Protein AF-A0A8J1LNT5-F1 (afdb_monomer)

Foldseek 3Di:
DDPVVVVVVVVVVVVVVVVVVVVVVVVVVVVVVVVVVVLVVVCVVVVHDCVVADPCRVVVVVVVVVVVVVVVVVVVVVVVVVVVVVVVVVVVVVVVVVVVVVVVVVVVVLCVVVPDPDPPCNVVVVVCCVVVVVVPVPVPPPDPPPPDDDDDDDDDDDDDDDDDDDDD

InterPro domains:
  IPR010465 DRF autoregulatory [PF06345] (121-135)
  IPR014767 Diaphanous autoregulatory domain [PS51231] (118-148)
  IPR015425 Formin, FH2 domain [PS51444] (1-95)
  IPR042201 Formin, FH2 domain superfamily [G3DSA:1.20.58.2220] (4-150)
  IPR051412 Formin Homology Diaphanous subfamily [PTHR45691] (12-162)

Organism: Xenopus laevis (NCBI:txid8355)

Radius of gyration: 45.19 Å; Cα contacts (8 Å, |Δi|>4): 16; chains: 1; bounding box: 91×78×112 Å

Solvent-accessible surface area (backbone atoms only — not comparable to full-atom values): 10249 Å² total; per-residue (Å²): 134,54,75,72,57,55,65,56,46,50,63,52,52,50,48,54,48,50,53,53,50,48,58,52,46,54,54,51,50,52,52,51,56,50,52,52,52,54,47,45,54,46,17,67,73,72,70,50,62,58,88,81,44,52,75,67,54,52,53,48,53,51,51,51,48,53,52,52,50,55,50,50,52,54,49,52,52,53,50,52,54,50,52,51,53,51,52,52,52,50,54,51,51,54,51,53,52,51,55,50,51,54,52,50,52,55,52,48,64,64,54,58,66,77,72,61,96,63,82,83,52,59,63,58,55,51,50,49,29,54,73,73,40,63,73,59,55,78,79,68,72,67,74,86,77,79,88,68,95,74,91,71,89,77,88,84,85,81,91,79,86,88,78,90,85,86,88,134

pLDDT: mean 79.39, std 21.38, range [36.25, 98.75]

Secondary structure (DSSP, 8-state):
--HHHHHHHHHHHHHHHHHHHHHHHHHHHHHHHHHHHHHHHHHHHHT--TTTS-HHHHHHHHHHHHHHHHHHHHHHHHHHHHHHHHHHHHHHHHHHHHHHHHHHHHHHHHHGGGTS---TTHHHHHHHHHHTTGGGSGGG----------------------------

Sequence (168 aa):
MNVFDLEAAFPMATYIFAKGAREQYEKLSNMYNHTNKLYDHLGDYLTFDTKAVSVEEFFGDLSSFLTLFLEAVKENNKRREMEEKMKRAKIAKEKAEREKLERQHKKKKLIDINKEGDETGVMDSLLEALQSGAALRDHRKRSPKTNDNRQVALEKSRSRHHGRMVPV

Mean predicted aligned error: 17.29 Å

Structure (mmCIF, N/CA/C/O backbone):
data_AF-A0A8J1LNT5-F1
#
_entry.id   AF-A0A8J1LNT5-F1
#
loop_
_atom_site.group_PDB
_atom_site.id
_atom_site.type_symbol
_atom_site.label_atom_id
_atom_site.label_alt_id
_atom_site.label_comp_id
_atom_site.label_asym_id
_atom_site.label_entity_id
_atom_site.label_seq_id
_atom_site.pdbx_PDB_ins_code
_atom_site.Cartn_x
_atom_site.Cartn_y
_atom_site.Cartn_z
_atom_site.occupancy
_atom_site.B_iso_or_equiv
_atom_site.auth_seq_id
_atom_site.auth_comp_id
_atom_site.auth_asym_id
_atom_site.auth_atom_id
_atom_site.pdbx_PDB_model_num
ATOM 1 N N . MET A 1 1 ? 41.981 32.359 -32.488 1.00 57.31 1 MET A N 1
ATOM 2 C CA . MET A 1 1 ? 41.452 31.038 -32.876 1.00 57.31 1 MET A CA 1
ATOM 3 C C . MET A 1 1 ? 40.953 31.191 -34.295 1.00 57.31 1 MET A C 1
ATOM 5 O O . MET A 1 1 ? 40.142 32.082 -34.530 1.00 57.31 1 MET A O 1
ATOM 9 N N . ASN A 1 2 ? 41.555 30.478 -35.241 1.00 62.16 2 ASN A N 1
ATOM 10 C CA . ASN A 1 2 ? 41.318 30.706 -36.666 1.00 62.16 2 ASN A CA 1
ATOM 11 C C . ASN A 1 2 ? 39.994 30.040 -37.076 1.00 62.16 2 ASN A C 1
ATOM 13 O O . ASN A 1 2 ? 39.544 29.113 -36.410 1.00 62.16 2 ASN A O 1
ATOM 17 N N . VAL A 1 3 ? 39.356 30.486 -38.163 1.00 60.75 3 VAL A N 1
ATOM 18 C CA . VAL A 1 3 ? 38.068 29.920 -38.633 1.00 60.75 3 VAL A CA 1
ATOM 19 C C . VAL A 1 3 ? 38.168 28.403 -38.876 1.00 60.75 3 VAL A C 1
ATOM 21 O O . VAL A 1 3 ? 37.256 27.665 -38.515 1.00 60.75 3 VAL A O 1
ATOM 24 N N . PHE A 1 4 ? 39.325 27.931 -39.351 1.00 61.34 4 PHE A N 1
ATOM 25 C CA . PHE A 1 4 ? 39.648 26.506 -39.495 1.00 61.34 4 PHE A CA 1
ATOM 26 C C . PHE A 1 4 ? 39.671 25.727 -38.160 1.00 61.34 4 PHE A C 1
ATOM 28 O O . PHE A 1 4 ? 39.306 24.554 -38.139 1.00 61.34 4 PHE A O 1
ATOM 35 N N . ASP A 1 5 ? 40.035 26.360 -37.035 1.00 62.25 5 ASP A N 1
ATOM 36 C CA . ASP A 1 5 ? 40.009 25.719 -35.707 1.00 62.25 5 ASP A CA 1
ATOM 37 C C . ASP A 1 5 ? 38.571 25.552 -35.188 1.00 62.25 5 ASP A C 1
ATOM 39 O O . ASP A 1 5 ? 38.265 24.591 -34.481 1.00 62.25 5 ASP A O 1
ATOM 43 N N . LEU A 1 6 ? 37.670 26.480 -35.537 1.00 62.00 6 LEU A N 1
ATOM 44 C CA . LEU A 1 6 ? 36.251 26.408 -35.170 1.00 62.00 6 LEU A CA 1
ATOM 45 C C . LEU A 1 6 ? 35.511 25.315 -35.958 1.00 62.00 6 LEU A C 1
ATOM 47 O O . LEU A 1 6 ? 34.660 24.623 -35.397 1.00 62.00 6 LEU A O 1
ATOM 51 N N . GLU A 1 7 ? 35.851 25.143 -37.236 1.00 66.50 7 GLU A N 1
ATOM 52 C CA . GLU A 1 7 ? 35.216 24.171 -38.136 1.00 66.50 7 GLU A CA 1
ATOM 53 C C . GLU A 1 7 ? 35.536 22.716 -37.742 1.00 66.50 7 GLU A C 1
ATOM 55 O O . GLU A 1 7 ? 34.680 21.839 -37.848 1.00 66.50 7 GLU A O 1
ATOM 60 N N . ALA A 1 8 ? 36.724 22.465 -37.179 1.00 72.62 8 ALA A N 1
ATOM 61 C CA . ALA A 1 8 ? 37.109 21.163 -36.627 1.00 72.62 8 ALA A CA 1
ATOM 62 C C . ALA A 1 8 ? 36.588 20.918 -35.193 1.00 72.62 8 ALA A C 1
ATOM 64 O O . ALA A 1 8 ? 36.358 19.771 -34.795 1.00 72.62 8 ALA A O 1
ATOM 65 N N . ALA A 1 9 ? 36.369 21.978 -34.408 1.00 80.38 9 ALA A N 1
ATOM 66 C CA . ALA A 1 9 ? 35.915 21.864 -33.022 1.00 80.38 9 ALA A CA 1
ATOM 67 C C . ALA A 1 9 ? 34.470 21.351 -32.903 1.00 80.38 9 ALA A C 1
ATOM 69 O O . ALA A 1 9 ? 34.163 20.590 -31.983 1.00 80.38 9 ALA A O 1
ATOM 70 N N . PHE A 1 10 ? 33.584 21.719 -33.833 1.00 86.12 10 PHE A N 1
ATOM 71 C CA . PHE A 1 10 ? 32.177 21.312 -33.784 1.00 86.12 10 PHE A CA 1
ATOM 72 C C . PHE A 1 10 ? 31.961 19.799 -34.023 1.00 86.12 10 PHE A C 1
ATOM 74 O O . PHE A 1 10 ? 31.303 19.163 -33.192 1.00 86.12 10 PHE A O 1
ATOM 81 N N . PRO A 1 11 ? 32.545 19.158 -35.057 1.00 90.00 11 PRO A N 1
ATOM 82 C CA . PRO A 1 11 ? 32.502 17.700 -35.217 1.00 90.00 11 PRO A CA 1
ATOM 83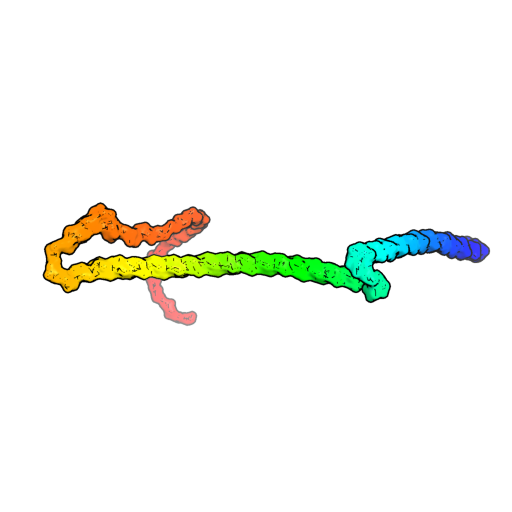 C C . PRO A 1 11 ? 33.084 16.937 -34.018 1.00 90.00 11 PRO A C 1
ATOM 85 O O . PRO A 1 11 ? 32.539 15.916 -33.603 1.00 90.00 11 PRO A O 1
ATOM 88 N N . MET A 1 12 ? 34.154 17.451 -33.406 1.00 88.75 12 MET A N 1
ATOM 89 C CA . MET A 1 12 ? 34.753 16.827 -32.222 1.00 88.75 12 MET A CA 1
ATOM 90 C C . MET A 1 12 ? 33.862 16.955 -30.982 1.00 88.75 12 MET A C 1
ATOM 92 O O . MET A 1 12 ? 33.647 15.970 -30.275 1.00 88.75 12 MET A O 1
ATOM 96 N N . ALA A 1 13 ? 33.294 18.138 -30.732 1.00 91.56 13 ALA A N 1
ATOM 97 C CA . ALA A 1 13 ? 32.374 18.360 -29.619 1.00 91.56 13 ALA A CA 1
ATOM 98 C C . ALA A 1 13 ? 31.092 17.523 -29.763 1.00 91.56 13 ALA A C 1
ATOM 100 O O . ALA A 1 13 ? 30.651 16.891 -28.802 1.00 91.56 13 ALA A O 1
ATOM 101 N N . THR A 1 14 ? 30.525 17.459 -30.972 1.00 94.31 14 THR A N 1
ATOM 102 C CA . THR A 1 14 ? 29.344 16.630 -31.263 1.00 94.31 14 THR A CA 1
ATOM 103 C C . THR A 1 14 ? 29.644 15.140 -31.137 1.00 94.31 14 THR A C 1
ATOM 105 O O . THR A 1 14 ? 28.819 14.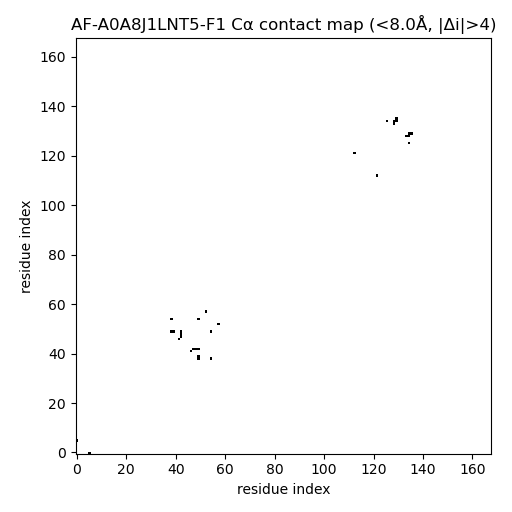412 -30.591 1.00 94.31 14 THR A O 1
ATOM 108 N N . TYR A 1 15 ? 30.828 14.676 -31.549 1.00 95.19 15 TYR A N 1
ATOM 109 C CA . TYR A 1 15 ? 31.250 13.289 -31.347 1.00 95.19 15 TYR A CA 1
ATOM 110 C C . TYR A 1 15 ? 31.390 12.931 -29.860 1.00 95.19 15 TYR A C 1
ATOM 112 O O . TYR A 1 15 ? 30.842 11.915 -29.426 1.00 95.19 15 TYR A O 1
ATOM 120 N N . ILE A 1 16 ? 32.070 13.767 -29.064 1.00 96.12 16 ILE A N 1
ATOM 121 C CA . ILE A 1 16 ? 32.230 13.558 -27.613 1.00 96.12 16 ILE A CA 1
ATOM 122 C C . ILE A 1 16 ? 30.861 13.532 -26.927 1.00 96.12 16 ILE A C 1
ATOM 124 O O . ILE A 1 16 ? 30.580 12.619 -26.148 1.00 96.12 16 ILE A O 1
ATOM 128 N N . PHE A 1 17 ? 29.988 14.488 -27.259 1.00 96.56 17 PHE A N 1
ATOM 129 C CA . PHE A 1 17 ? 28.620 14.523 -26.750 1.00 96.56 17 PHE A CA 1
ATOM 130 C C . PHE A 1 17 ? 27.839 13.268 -27.145 1.00 96.56 17 PHE A C 1
ATOM 132 O O . PHE A 1 17 ? 27.266 12.615 -26.280 1.00 96.56 17 PHE A O 1
ATOM 139 N N . ALA A 1 18 ? 27.842 12.889 -28.425 1.00 97.69 18 ALA A N 1
ATOM 140 C CA . ALA A 1 18 ? 27.104 11.729 -28.913 1.00 97.69 18 ALA A CA 1
ATOM 141 C C . ALA A 1 18 ? 27.596 10.426 -28.272 1.00 97.69 18 ALA A C 1
ATOM 143 O O . ALA A 1 18 ? 26.788 9.555 -27.959 1.00 97.69 18 ALA A O 1
ATOM 144 N N . LYS A 1 19 ? 28.908 10.285 -28.049 1.00 97.81 19 LYS A N 1
ATOM 145 C CA . LYS A 1 19 ? 29.472 9.147 -27.318 1.00 97.81 19 LYS A CA 1
ATOM 146 C C . LYS A 1 19 ? 28.949 9.111 -25.880 1.00 97.81 19 LYS A C 1
ATOM 148 O O . LYS A 1 19 ? 28.380 8.101 -25.477 1.00 97.81 19 LYS A O 1
ATOM 153 N N . GLY A 1 20 ? 29.062 10.220 -25.147 1.00 98.25 20 GLY A N 1
ATOM 154 C CA . GLY A 1 20 ? 28.559 10.309 -23.774 1.00 98.25 20 GLY A CA 1
ATOM 155 C C . GLY A 1 20 ? 27.048 10.073 -23.679 1.00 98.25 20 GLY A C 1
ATOM 156 O O . GLY A 1 20 ? 26.590 9.336 -22.812 1.00 98.25 20 GLY A O 1
ATOM 157 N N . ALA A 1 21 ? 26.268 10.632 -24.605 1.00 98.38 21 ALA A N 1
ATOM 158 C CA . ALA A 1 21 ? 24.821 10.449 -24.666 1.00 98.38 21 ALA A CA 1
ATOM 159 C C . ALA A 1 21 ? 24.432 8.983 -24.914 1.00 98.38 21 ALA A C 1
ATOM 161 O O . ALA A 1 21 ? 23.519 8.486 -24.258 1.00 98.38 21 ALA A O 1
ATOM 162 N N . ARG A 1 22 ? 25.142 8.269 -25.802 1.00 98.38 22 ARG A N 1
ATOM 163 C CA . ARG A 1 22 ? 24.918 6.830 -26.030 1.00 98.38 22 ARG A CA 1
ATOM 164 C C . ARG A 1 22 ? 25.222 6.001 -24.789 1.00 98.38 22 ARG A C 1
ATOM 166 O O . ARG A 1 22 ? 24.402 5.174 -24.417 1.00 98.38 22 ARG A O 1
ATOM 173 N N . GLU A 1 23 ? 26.337 6.266 -24.110 1.00 98.38 23 GLU A N 1
ATOM 174 C CA . GLU A 1 23 ? 26.685 5.563 -22.868 1.00 98.38 23 GLU A CA 1
ATOM 175 C C . GLU A 1 23 ? 25.626 5.773 -21.771 1.00 98.38 23 GLU A C 1
ATOM 177 O O . GLU A 1 23 ? 25.284 4.842 -21.041 1.00 98.38 23 GLU A O 1
ATOM 18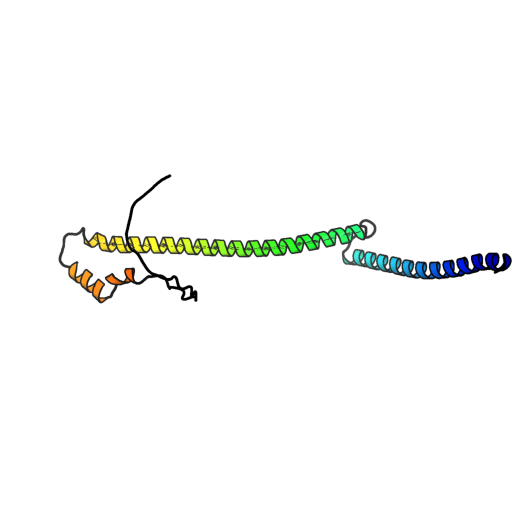2 N N . GLN A 1 24 ? 25.078 6.988 -21.645 1.00 98.44 24 GLN A N 1
ATOM 183 C CA . GLN A 1 24 ? 23.988 7.263 -20.700 1.00 98.44 24 GLN A CA 1
ATOM 184 C C . GLN A 1 24 ? 22.680 6.585 -21.118 1.00 98.44 24 GLN A C 1
ATOM 186 O O . GLN A 1 24 ? 21.986 6.013 -20.276 1.00 98.44 24 GLN A O 1
ATOM 191 N N . TYR A 1 25 ? 22.359 6.603 -22.411 1.00 98.50 25 TYR A N 1
ATOM 192 C CA . TYR A 1 25 ? 21.185 5.924 -22.946 1.00 98.50 25 TYR A CA 1
ATOM 193 C C . TYR A 1 25 ? 21.239 4.413 -22.705 1.00 98.50 25 TYR A C 1
ATOM 195 O O . TYR A 1 25 ? 20.256 3.840 -22.248 1.00 98.50 25 TYR A O 1
ATOM 203 N N . GLU A 1 26 ? 22.378 3.765 -22.950 1.00 98.56 26 GLU A N 1
ATOM 204 C CA . GLU A 1 26 ? 22.538 2.326 -22.715 1.00 98.56 26 GLU A CA 1
ATOM 205 C C . GLU A 1 26 ? 22.312 1.964 -21.246 1.00 98.56 26 GLU A C 1
ATOM 207 O O . GLU A 1 26 ? 21.601 1.004 -20.948 1.00 98.56 26 GLU A O 1
ATOM 212 N N . LYS A 1 27 ? 22.842 2.766 -20.313 1.00 98.44 27 LYS A N 1
ATOM 213 C CA . LYS A 1 27 ? 22.584 2.583 -18.876 1.00 98.44 27 LYS A CA 1
ATOM 214 C C . LYS A 1 27 ? 21.096 2.683 -18.559 1.00 98.44 27 LYS A C 1
ATOM 216 O O . LYS A 1 27 ? 20.558 1.797 -17.898 1.00 98.44 27 LYS A O 1
ATOM 221 N N . LEU A 1 28 ? 20.435 3.729 -19.051 1.00 98.62 28 LEU A N 1
ATOM 222 C CA . LEU A 1 28 ? 19.012 3.943 -18.806 1.00 98.62 28 LEU A CA 1
ATOM 223 C C . LEU A 1 28 ? 18.155 2.832 -19.429 1.00 98.62 28 LEU A C 1
ATOM 225 O O . LEU A 1 28 ? 17.240 2.332 -18.783 1.00 98.62 28 LEU A O 1
ATOM 229 N N . SER A 1 29 ? 18.490 2.398 -20.643 1.00 98.38 29 SER A N 1
ATOM 230 C CA . SER A 1 29 ? 17.828 1.292 -21.339 1.00 98.38 29 SER A CA 1
ATOM 231 C C . SER A 1 29 ? 17.968 -0.020 -20.563 1.00 98.38 29 SER A C 1
ATOM 233 O O . SER A 1 29 ? 16.984 -0.725 -20.340 1.00 98.38 29 SER A O 1
ATOM 235 N N . ASN A 1 30 ? 19.165 -0.318 -20.047 1.00 98.56 30 ASN A N 1
ATOM 236 C CA . ASN A 1 30 ? 19.392 -1.492 -19.204 1.00 98.56 30 ASN A CA 1
ATOM 237 C C . ASN A 1 30 ? 18.567 -1.444 -17.912 1.00 98.56 30 ASN A C 1
ATOM 239 O O . ASN A 1 30 ? 17.963 -2.451 -17.541 1.00 98.56 30 ASN A O 1
ATOM 243 N N . MET A 1 31 ? 18.503 -0.285 -17.249 1.00 98.50 31 MET A N 1
ATOM 244 C CA . MET A 1 31 ? 17.672 -0.102 -16.055 1.00 98.50 31 MET A CA 1
ATOM 245 C C . MET A 1 31 ? 16.184 -0.271 -16.366 1.00 98.50 31 MET A C 1
ATOM 247 O O . MET A 1 31 ? 15.496 -0.988 -15.649 1.00 98.50 31 MET A O 1
ATOM 251 N N . TYR A 1 32 ? 15.698 0.326 -17.454 1.00 98.00 32 TYR A N 1
ATOM 252 C CA . TYR A 1 32 ? 14.307 0.204 -17.886 1.00 98.00 32 TYR A CA 1
ATOM 253 C C . TYR A 1 32 ? 13.923 -1.256 -18.166 1.00 98.00 32 TYR A C 1
ATOM 255 O O . TYR A 1 32 ? 12.933 -1.760 -17.637 1.00 98.00 32 TYR A O 1
ATOM 263 N N . ASN A 1 33 ? 14.762 -1.977 -18.913 1.00 98.00 33 ASN A N 1
ATOM 264 C CA . ASN A 1 33 ? 14.558 -3.398 -19.190 1.00 98.00 33 ASN A CA 1
ATOM 265 C C . ASN A 1 33 ? 14.590 -4.249 -17.914 1.00 98.00 33 ASN A C 1
ATOM 267 O O . ASN A 1 33 ? 13.857 -5.231 -17.806 1.00 98.00 33 ASN A O 1
ATOM 271 N N . HIS A 1 34 ? 15.438 -3.893 -16.947 1.00 98.12 34 HIS A N 1
ATOM 272 C CA . HIS A 1 34 ? 15.469 -4.567 -15.655 1.00 98.12 34 HIS A CA 1
ATOM 273 C C . HIS A 1 34 ? 14.175 -4.338 -14.864 1.00 98.12 34 HIS A C 1
ATOM 275 O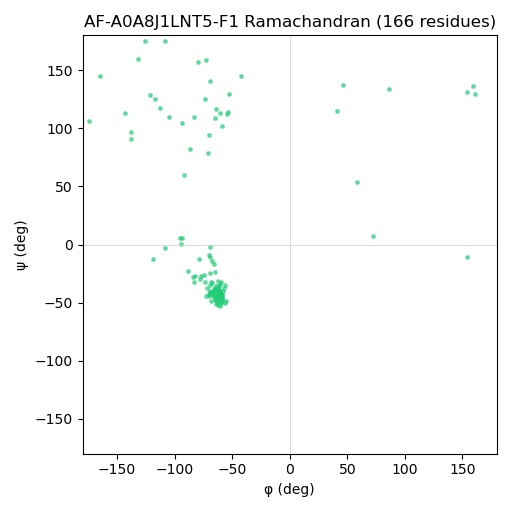 O . HIS A 1 34 ? 13.599 -5.304 -14.368 1.00 98.12 34 HIS A O 1
ATOM 281 N N . THR A 1 35 ? 13.683 -3.098 -14.807 1.00 97.44 35 THR A N 1
ATOM 282 C CA . THR A 1 35 ? 12.413 -2.758 -14.153 1.00 97.44 35 THR A CA 1
ATOM 283 C C . THR A 1 35 ? 11.235 -3.509 -14.771 1.00 97.44 35 THR A C 1
ATOM 285 O O . THR A 1 35 ? 10.439 -4.081 -14.031 1.00 97.44 35 THR A O 1
ATOM 288 N N . ASN A 1 36 ? 11.154 -3.594 -16.102 1.00 96.88 36 ASN A N 1
ATOM 289 C CA . ASN A 1 36 ? 10.089 -4.350 -16.771 1.00 96.88 36 ASN A CA 1
ATOM 290 C C . ASN A 1 36 ? 10.124 -5.841 -16.411 1.00 96.88 36 ASN A C 1
ATOM 292 O O . ASN A 1 36 ? 9.088 -6.414 -16.098 1.00 96.88 36 ASN A O 1
ATOM 296 N N . LYS A 1 37 ? 11.313 -6.457 -16.347 1.00 98.06 37 LYS A N 1
ATOM 297 C CA . LYS A 1 37 ? 11.443 -7.860 -15.914 1.00 98.06 37 LYS A CA 1
ATOM 298 C C . LYS A 1 37 ? 10.977 -8.079 -14.477 1.00 98.06 37 LYS A C 1
ATOM 300 O O . LYS A 1 37 ? 10.371 -9.101 -14.182 1.00 98.06 37 LYS A O 1
ATOM 305 N N . LEU A 1 38 ? 11.275 -7.143 -13.572 1.00 98.12 38 LEU A N 1
ATOM 306 C CA . LEU A 1 38 ? 10.784 -7.217 -12.194 1.00 98.12 38 LEU A CA 1
ATOM 307 C C . LEU A 1 38 ? 9.259 -7.108 -12.137 1.00 98.12 38 LEU A C 1
ATOM 309 O O . LEU A 1 38 ? 8.640 -7.802 -11.335 1.00 98.12 38 LEU A O 1
ATOM 313 N N . TYR A 1 39 ? 8.667 -6.268 -12.987 1.00 98.06 39 TYR A N 1
ATOM 314 C CA . TYR A 1 39 ? 7.218 -6.159 -13.094 1.00 98.06 39 TYR A CA 1
ATOM 315 C C . TYR A 1 39 ? 6.588 -7.446 -13.638 1.00 98.06 39 TYR A C 1
ATOM 317 O O . TYR A 1 39 ? 5.648 -7.945 -13.032 1.00 98.06 39 TYR A O 1
ATOM 325 N N . ASP A 1 40 ? 7.161 -8.050 -14.683 1.00 97.75 40 ASP A N 1
ATOM 326 C CA . ASP A 1 40 ? 6.718 -9.350 -15.208 1.00 97.75 40 ASP A CA 1
ATOM 327 C C . ASP A 1 40 ? 6.789 -10.453 -14.142 1.00 97.75 40 ASP A C 1
ATOM 329 O O . ASP A 1 40 ? 5.807 -11.155 -13.911 1.00 97.75 40 ASP A O 1
ATOM 333 N N . HIS A 1 41 ? 7.900 -10.547 -13.401 1.00 98.12 41 HIS A N 1
ATOM 334 C CA . HIS A 1 41 ? 8.017 -11.494 -12.286 1.00 98.12 41 HIS A CA 1
ATOM 335 C C . HIS A 1 41 ? 6.981 -11.243 -11.181 1.00 98.12 41 HIS A C 1
ATOM 337 O O . HIS A 1 41 ? 6.533 -12.183 -10.524 1.00 98.12 41 HIS A O 1
ATOM 343 N N . LEU A 1 42 ? 6.616 -9.981 -10.940 1.00 97.44 42 LEU A N 1
ATOM 344 C CA . LEU A 1 42 ? 5.570 -9.634 -9.984 1.00 97.44 42 LEU A CA 1
ATOM 345 C C . LEU A 1 42 ? 4.191 -10.076 -10.489 1.00 97.44 42 LEU A C 1
ATOM 347 O O . LEU A 1 42 ? 3.406 -10.594 -9.695 1.00 97.44 42 LEU A O 1
ATOM 351 N N . GLY A 1 43 ? 3.935 -9.919 -11.790 1.00 97.50 43 GLY A N 1
ATOM 352 C CA . GLY A 1 43 ? 2.771 -10.462 -12.489 1.00 97.50 43 GLY A CA 1
ATOM 353 C C . GLY A 1 43 ? 2.636 -11.966 -12.313 1.00 97.50 43 GLY A C 1
ATOM 354 O O . GLY A 1 43 ? 1.582 -12.439 -11.895 1.00 97.50 43 GLY A O 1
ATOM 355 N N . ASP A 1 44 ? 3.725 -12.706 -12.518 1.00 97.69 44 ASP A N 1
ATOM 356 C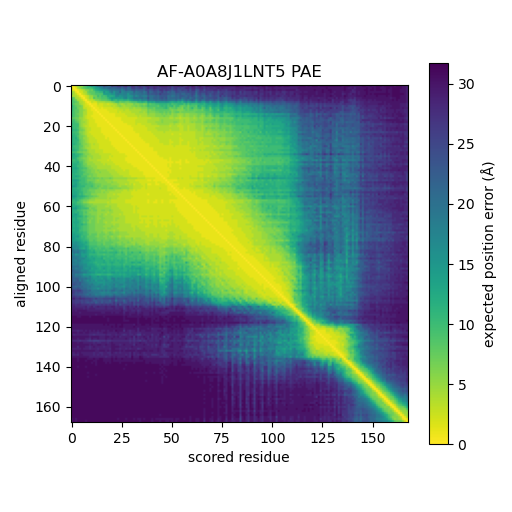 CA . ASP A 1 44 ? 3.761 -14.156 -12.303 1.00 97.69 44 ASP A CA 1
ATOM 357 C C . ASP A 1 44 ? 3.507 -14.521 -10.833 1.00 97.69 44 ASP A C 1
ATOM 359 O O . ASP A 1 44 ? 2.735 -15.432 -10.531 1.00 97.69 44 ASP A O 1
ATOM 363 N N . TYR A 1 45 ? 4.134 -13.796 -9.901 1.00 98.19 45 TYR A N 1
ATOM 364 C CA . TYR A 1 45 ? 4.029 -14.065 -8.466 1.00 98.19 45 TYR A CA 1
ATOM 365 C C . TYR 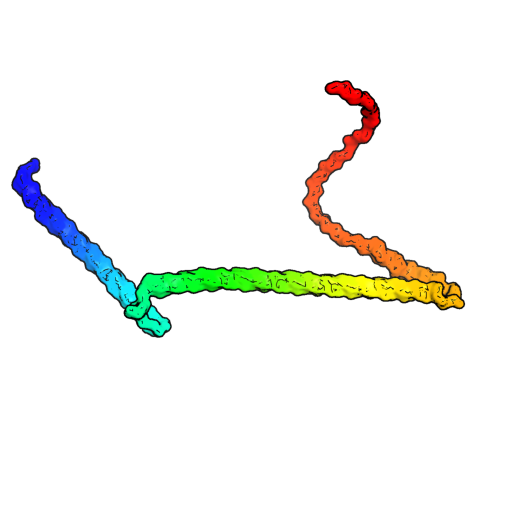A 1 45 ? 2.627 -13.789 -7.904 1.00 98.19 45 TYR A C 1
ATOM 367 O O . TYR A 1 45 ? 2.118 -14.566 -7.097 1.00 98.19 45 TYR A O 1
ATOM 375 N N . LEU A 1 46 ? 2.003 -12.684 -8.317 1.00 97.12 46 LEU A N 1
ATOM 376 C CA . LEU A 1 46 ? 0.663 -12.276 -7.878 1.00 97.12 46 LEU A CA 1
ATOM 377 C C . LEU A 1 46 ? -0.449 -12.745 -8.823 1.00 97.12 46 LEU A C 1
ATOM 379 O O . LEU A 1 46 ? -1.623 -12.499 -8.550 1.00 97.12 46 LEU A O 1
ATOM 383 N N . THR A 1 47 ? -0.102 -13.447 -9.901 1.00 97.31 47 THR A N 1
ATOM 384 C CA . THR A 1 47 ? -1.016 -14.019 -10.898 1.00 97.31 47 THR A CA 1
ATOM 385 C C . THR A 1 47 ? -1.914 -12.988 -11.597 1.00 97.31 47 THR A C 1
ATOM 387 O O . THR A 1 47 ? -3.135 -13.135 -11.629 1.00 97.31 47 THR A O 1
ATOM 390 N N . PHE A 1 48 ? -1.317 -11.946 -12.184 1.00 96.50 48 PHE A N 1
ATOM 391 C CA . PHE A 1 48 ? -2.020 -10.968 -13.028 1.00 96.50 48 PHE A CA 1
ATOM 392 C C . PHE A 1 48 ? -1.290 -10.711 -14.354 1.00 96.50 48 PHE A C 1
ATOM 394 O O . PHE A 1 48 ? -0.099 -10.983 -14.487 1.00 96.50 48 PHE A O 1
ATOM 401 N N . ASP A 1 49 ? -2.013 -10.185 -15.346 1.00 96.19 49 ASP A N 1
ATOM 402 C CA . ASP A 1 49 ? -1.454 -9.861 -16.663 1.00 96.19 49 ASP A CA 1
ATOM 403 C C . ASP A 1 49 ? -0.776 -8.480 -16.655 1.00 96.19 49 ASP A C 1
ATOM 405 O O . ASP A 1 49 ? -1.444 -7.442 -16.606 1.00 96.19 49 ASP A O 1
ATOM 409 N N . THR A 1 50 ? 0.556 -8.465 -16.752 1.00 96.12 50 THR A N 1
ATOM 410 C CA . THR A 1 50 ? 1.372 -7.238 -16.792 1.00 96.12 50 THR A CA 1
ATOM 411 C C . THR A 1 50 ? 1.178 -6.404 -18.054 1.00 96.12 50 THR A C 1
ATOM 413 O O . THR A 1 50 ? 1.580 -5.243 -18.088 1.00 96.12 50 THR A O 1
ATOM 416 N N . LYS A 1 51 ? 0.551 -6.956 -19.098 1.00 95.31 51 LYS A N 1
ATOM 417 C CA . LYS A 1 51 ? 0.202 -6.210 -20.315 1.00 95.31 51 LYS A CA 1
ATOM 418 C C . LYS A 1 51 ? -1.164 -5.546 -20.217 1.00 95.31 51 LYS A C 1
ATOM 420 O O . LYS A 1 51 ? -1.418 -4.592 -20.948 1.00 95.31 51 LYS A O 1
ATOM 425 N N . ALA A 1 52 ? -2.033 -6.062 -19.351 1.00 96.81 52 ALA A N 1
ATOM 426 C CA . ALA A 1 52 ? -3.360 -5.508 -19.125 1.00 96.81 52 ALA A CA 1
ATOM 427 C C . ALA A 1 52 ? -3.335 -4.335 -18.138 1.00 96.81 52 ALA A C 1
ATOM 429 O O . ALA A 1 52 ? -4.130 -3.414 -18.287 1.00 96.81 52 ALA A O 1
ATOM 430 N N . VAL A 1 53 ? -2.423 -4.365 -17.161 1.00 96.19 53 VAL A N 1
ATOM 431 C CA . VAL A 1 53 ? -2.302 -3.351 -16.103 1.00 96.19 53 VAL A CA 1
ATOM 432 C C . VAL A 1 53 ? -0.948 -2.662 -16.218 1.00 96.19 53 VAL A C 1
ATOM 434 O O . VAL A 1 53 ? 0.087 -3.334 -16.197 1.00 96.19 53 VAL A O 1
ATOM 437 N N . SER A 1 54 ? -0.927 -1.330 -16.320 1.00 96.31 54 SER A N 1
ATOM 438 C CA . SER A 1 54 ? 0.342 -0.590 -16.365 1.00 96.31 54 SER A CA 1
ATOM 439 C C . SER A 1 54 ? 1.031 -0.569 -14.997 1.00 96.31 54 SER A C 1
ATOM 441 O O . SER A 1 54 ? 0.397 -0.721 -13.953 1.00 96.31 54 SER A O 1
ATOM 443 N N . VAL A 1 55 ? 2.347 -0.332 -14.989 1.00 96.38 55 VAL A N 1
ATOM 444 C CA . VAL A 1 55 ? 3.119 -0.187 -13.744 1.00 96.38 55 VAL A CA 1
ATOM 445 C C . VAL A 1 55 ? 2.554 0.947 -12.880 1.00 96.38 55 VAL A C 1
ATOM 447 O O . VAL A 1 55 ? 2.466 0.797 -11.661 1.00 96.38 55 VAL A O 1
ATOM 450 N N . GLU A 1 56 ? 2.150 2.074 -13.483 1.00 97.31 56 GLU A N 1
ATOM 451 C CA . GLU A 1 56 ? 1.571 3.190 -12.727 1.00 97.31 56 GLU A CA 1
ATOM 452 C C . GLU A 1 56 ? 0.216 2.836 -12.110 1.00 97.31 56 GLU A C 1
ATOM 454 O O . GLU A 1 56 ? -0.034 3.203 -10.963 1.00 97.31 56 GLU A O 1
ATOM 459 N N . GLU A 1 57 ? -0.636 2.118 -12.844 1.00 97.44 57 GLU A N 1
ATOM 460 C CA . GLU A 1 57 ? -1.947 1.680 -12.360 1.00 97.44 57 GLU A CA 1
ATOM 461 C C . GLU A 1 57 ? -1.799 0.706 -11.187 1.00 97.44 57 GLU A C 1
ATOM 463 O O . GLU A 1 57 ? -2.327 0.963 -10.105 1.00 97.44 57 GLU A O 1
ATOM 468 N N . PHE A 1 58 ? -0.979 -0.340 -11.343 1.00 97.50 58 PHE A N 1
ATOM 469 C CA . PHE A 1 58 ? -0.746 -1.335 -10.295 1.00 97.50 58 PHE A CA 1
ATOM 470 C C . PHE A 1 58 ? -0.243 -0.703 -8.987 1.00 97.50 58 PHE A C 1
ATOM 472 O O . PHE A 1 58 ? -0.774 -0.966 -7.904 1.00 97.50 58 PHE A O 1
ATOM 479 N N . PHE A 1 59 ? 0.789 0.147 -9.060 1.00 97.81 59 PHE A N 1
ATOM 480 C CA . PHE A 1 59 ? 1.334 0.790 -7.861 1.00 97.81 59 PHE A CA 1
ATOM 481 C C . PHE A 1 59 ? 0.436 1.914 -7.329 1.00 97.81 59 PHE A C 1
ATOM 483 O O . PHE A 1 59 ? 0.454 2.180 -6.124 1.00 97.81 59 PHE A O 1
ATOM 490 N N . GLY A 1 60 ? -0.369 2.546 -8.185 1.00 98.44 60 GLY A N 1
ATOM 491 C CA . GLY A 1 60 ? -1.412 3.489 -7.786 1.00 98.44 60 GLY A CA 1
ATOM 492 C C . GLY A 1 60 ? -2.492 2.822 -6.934 1.00 98.44 60 GLY A C 1
ATOM 493 O O . GLY A 1 60 ? -2.793 3.293 -5.830 1.00 98.44 60 GLY A O 1
ATOM 494 N N . ASP A 1 61 ? -3.007 1.685 -7.395 1.00 98.06 61 ASP A N 1
ATOM 495 C CA . ASP A 1 61 ? -3.979 0.872 -6.664 1.00 98.06 61 ASP A CA 1
ATOM 496 C C . ASP A 1 61 ? -3.395 0.342 -5.354 1.00 98.06 61 ASP A C 1
ATOM 498 O O . ASP A 1 61 ? -4.020 0.462 -4.297 1.00 98.06 61 ASP A O 1
ATOM 502 N N . LEU A 1 62 ? -2.159 -0.169 -5.381 1.00 97.88 62 LEU A N 1
ATOM 503 C CA . LEU A 1 62 ? -1.478 -0.652 -4.180 1.00 97.88 62 LEU A CA 1
ATOM 504 C C . LEU A 1 62 ? -1.271 0.466 -3.146 1.00 97.88 62 LEU A C 1
ATOM 506 O O . LEU A 1 62 ? -1.489 0.255 -1.952 1.00 97.88 62 LEU A O 1
ATOM 510 N N . SER A 1 63 ? -0.877 1.662 -3.589 1.00 98.44 63 SER A N 1
ATOM 511 C CA . SER A 1 63 ? -0.721 2.828 -2.713 1.00 98.44 63 SER A CA 1
ATOM 512 C C . SER A 1 63 ? -2.054 3.213 -2.066 1.00 98.44 63 SER A C 1
ATOM 514 O O . SER A 1 63 ? -2.137 3.371 -0.845 1.00 98.44 63 SER A O 1
ATOM 516 N N . SER A 1 64 ? -3.121 3.254 -2.867 1.00 98.50 64 SER A N 1
ATOM 517 C CA . SER A 1 64 ? -4.480 3.543 -2.402 1.00 98.50 64 SER A CA 1
ATOM 518 C C . SER A 1 64 ? -4.956 2.508 -1.383 1.00 98.50 64 SER A C 1
ATOM 520 O O . SER A 1 64 ? -5.469 2.866 -0.321 1.00 98.50 64 SER A O 1
ATOM 522 N N . PHE A 1 65 ? -4.718 1.223 -1.652 1.00 98.62 65 PHE A N 1
ATOM 523 C CA . PHE A 1 65 ? -5.011 0.137 -0.724 1.00 98.62 65 PHE A CA 1
ATOM 524 C C . PHE A 1 65 ? -4.275 0.305 0.610 1.00 98.62 65 PHE A C 1
ATOM 526 O O . PHE A 1 65 ? -4.899 0.190 1.665 1.00 98.62 65 PHE A O 1
ATOM 533 N N . LEU A 1 66 ? -2.974 0.617 0.594 1.00 98.56 66 LEU A N 1
ATOM 534 C CA . LEU A 1 66 ? -2.200 0.836 1.819 1.00 98.56 66 LEU A CA 1
ATOM 535 C C . LEU A 1 66 ? -2.748 2.011 2.636 1.00 98.56 66 LEU A C 1
ATOM 537 O O . LEU A 1 66 ? -2.874 1.897 3.858 1.00 98.56 66 LEU A O 1
ATOM 541 N N . THR A 1 67 ? -3.117 3.115 1.983 1.00 98.56 67 THR A N 1
ATOM 542 C CA . THR A 1 67 ? -3.750 4.258 2.654 1.00 98.56 67 THR A CA 1
ATOM 543 C C . THR A 1 67 ? -5.067 3.852 3.313 1.00 98.56 67 THR A C 1
ATOM 545 O O . THR A 1 67 ? -5.227 4.043 4.521 1.00 98.56 67 THR A O 1
ATOM 548 N N . LEU A 1 68 ? -5.972 3.222 2.560 1.00 98.69 68 LEU A N 1
ATOM 549 C CA . LEU A 1 68 ? -7.275 2.784 3.067 1.00 98.69 68 LEU A CA 1
ATOM 550 C C . LEU A 1 68 ? -7.137 1.768 4.205 1.00 98.69 68 LEU A C 1
ATOM 552 O O . LEU A 1 68 ? -7.861 1.832 5.198 1.00 98.69 68 LEU A O 1
ATOM 556 N N . PHE A 1 69 ? -6.180 0.848 4.101 1.00 98.75 69 PHE A N 1
ATOM 557 C CA . PHE A 1 69 ? -5.926 -0.149 5.133 1.00 98.75 69 PHE A CA 1
ATOM 558 C C . PHE A 1 69 ? -5.475 0.499 6.449 1.00 98.75 69 PHE A C 1
ATOM 560 O O . PHE A 1 69 ? -5.993 0.167 7.518 1.00 98.75 69 PHE A O 1
ATOM 567 N N . LEU A 1 70 ? -4.548 1.459 6.393 1.00 98.56 70 LEU A N 1
ATOM 568 C CA . LEU A 1 70 ? -4.083 2.178 7.583 1.00 98.56 70 LEU A CA 1
ATOM 569 C C . LEU A 1 70 ? -5.197 3.019 8.223 1.00 98.56 70 LEU A C 1
ATOM 571 O O . LEU A 1 70 ? -5.307 3.070 9.454 1.00 98.56 70 LEU A O 1
ATOM 575 N N . GLU A 1 71 ? -6.053 3.642 7.413 1.00 98.56 71 GLU A N 1
ATOM 576 C CA . GLU A 1 71 ? -7.239 4.351 7.899 1.00 98.56 71 GLU A CA 1
ATOM 577 C C . GLU A 1 71 ? -8.224 3.404 8.591 1.00 98.56 71 GLU A C 1
ATOM 579 O O . GLU A 1 71 ? -8.646 3.679 9.718 1.00 98.56 71 GLU A O 1
ATOM 584 N N . ALA A 1 72 ? -8.505 2.246 7.989 1.00 98.62 72 ALA A N 1
ATOM 585 C CA . ALA A 1 72 ? -9.379 1.231 8.568 1.00 98.62 72 ALA A CA 1
ATOM 586 C C . ALA A 1 72 ? -8.833 0.690 9.900 1.00 98.62 72 ALA A C 1
ATOM 588 O O . ALA A 1 72 ? -9.587 0.500 10.856 1.00 98.62 72 ALA A O 1
ATOM 589 N N . VAL A 1 73 ? -7.516 0.489 10.022 1.00 98.56 73 VAL A N 1
ATOM 590 C CA . VAL A 1 73 ? -6.875 0.100 11.293 1.00 98.56 73 VAL A CA 1
ATOM 591 C C . VAL A 1 73 ? -7.106 1.165 12.369 1.00 98.56 73 VAL A C 1
ATOM 593 O O . VAL A 1 73 ? -7.469 0.843 13.506 1.00 98.56 73 VAL A O 1
ATOM 596 N N . LYS A 1 74 ? -6.943 2.446 12.021 1.00 98.44 74 LYS A N 1
ATOM 597 C CA . LYS A 1 74 ? -7.189 3.567 12.938 1.00 98.44 74 LYS A CA 1
ATOM 598 C C . LYS A 1 74 ? -8.656 3.644 13.359 1.00 98.44 74 LYS A C 1
ATOM 600 O O . LYS A 1 74 ? -8.942 3.858 14.538 1.00 98.44 74 LYS A O 1
ATOM 605 N N . GLU A 1 75 ? -9.581 3.463 12.424 1.00 98.38 75 GLU A N 1
ATOM 606 C CA . GLU A 1 75 ? -11.017 3.455 12.699 1.00 98.38 75 GLU A CA 1
ATOM 607 C C . GLU A 1 75 ? -11.426 2.269 13.580 1.00 98.38 75 GLU A C 1
ATOM 609 O O . GLU A 1 75 ? -12.141 2.455 14.565 1.00 98.38 75 GLU A O 1
ATOM 614 N N . ASN A 1 76 ? -10.901 1.072 13.310 1.00 98.50 76 ASN A N 1
ATOM 615 C CA . ASN A 1 76 ? -11.150 -0.120 14.119 1.00 98.50 76 ASN A CA 1
ATOM 616 C C . ASN A 1 76 ? -10.704 0.073 15.576 1.00 98.50 76 ASN A C 1
ATOM 618 O O . ASN A 1 76 ? -11.438 -0.286 16.500 1.00 98.50 76 ASN A O 1
ATOM 622 N N . ASN A 1 77 ? -9.537 0.688 15.797 1.00 98.12 77 ASN A N 1
ATOM 623 C CA . ASN A 1 77 ? -9.065 1.011 17.143 1.00 98.12 77 ASN A CA 1
ATOM 624 C C . ASN A 1 77 ? -10.001 1.998 17.854 1.00 98.12 77 ASN A C 1
ATOM 626 O O . ASN A 1 77 ? -10.410 1.740 18.988 1.00 98.12 77 ASN A O 1
ATOM 630 N N . LYS A 1 78 ? -10.418 3.074 17.172 1.00 97.94 78 LYS A N 1
ATOM 631 C CA . LYS A 1 78 ? -11.396 4.030 17.718 1.00 97.94 78 LYS A CA 1
ATOM 632 C C . LYS A 1 78 ? -12.724 3.356 18.056 1.00 97.94 78 LYS A C 1
ATOM 634 O O . LYS A 1 78 ? -13.289 3.618 19.116 1.00 97.94 78 LYS A O 1
ATOM 639 N N . ARG A 1 79 ? -13.225 2.482 17.177 1.00 97.88 79 ARG A N 1
ATOM 640 C CA . ARG A 1 79 ? -14.468 1.733 17.401 1.00 97.88 79 ARG A CA 1
ATOM 641 C C . ARG A 1 79 ? -14.369 0.885 18.669 1.00 97.88 79 ARG A C 1
ATOM 643 O O . ARG A 1 79 ? -15.241 0.993 19.527 1.00 97.88 79 ARG A O 1
ATOM 650 N N . ARG A 1 80 ? -13.270 0.141 18.841 1.00 97.44 80 ARG A N 1
ATOM 651 C CA . ARG A 1 80 ? -13.021 -0.678 20.040 1.00 97.44 80 ARG A CA 1
ATOM 652 C C . ARG A 1 80 ? -13.005 0.158 21.324 1.00 97.44 80 ARG A C 1
ATOM 654 O O . ARG A 1 80 ? -13.643 -0.210 22.307 1.00 97.44 80 ARG A O 1
ATOM 661 N N . GLU A 1 81 ? -12.324 1.302 21.321 1.00 96.56 81 GLU A N 1
ATOM 662 C CA . GLU A 1 81 ? -12.280 2.203 22.483 1.00 96.56 81 GLU A CA 1
ATOM 663 C C . GLU A 1 81 ? -13.663 2.769 22.840 1.00 96.56 81 GLU A C 1
ATOM 665 O O . GLU A 1 81 ? -14.039 2.832 24.016 1.00 96.56 81 GLU A O 1
ATOM 670 N N . MET A 1 82 ? -14.446 3.163 21.831 1.00 95.75 82 MET A N 1
ATOM 671 C CA . MET A 1 82 ? -15.807 3.661 22.033 1.00 95.75 82 MET A CA 1
ATOM 672 C C . MET A 1 82 ? -16.732 2.578 22.593 1.00 95.75 82 MET A C 1
ATOM 674 O O . MET A 1 82 ? -17.483 2.846 23.533 1.00 95.75 82 MET A O 1
ATOM 678 N N . GLU A 1 83 ? -16.655 1.354 22.071 1.00 95.88 83 GLU A N 1
ATOM 679 C CA . GLU A 1 83 ? -17.422 0.208 22.568 1.00 95.88 83 GLU A CA 1
ATOM 680 C C . GLU A 1 83 ? -17.096 -0.102 24.035 1.00 95.88 83 GLU A C 1
ATOM 682 O O . GLU A 1 83 ? -18.008 -0.270 24.852 1.00 95.88 83 GLU A O 1
ATOM 687 N N . GLU A 1 84 ? -15.816 -0.091 24.417 1.00 95.56 84 GLU A N 1
ATOM 688 C CA . GLU A 1 84 ? -15.414 -0.267 25.814 1.00 95.56 84 GLU A CA 1
ATOM 689 C C . GLU A 1 84 ? -15.944 0.849 26.717 1.00 95.56 84 GLU A C 1
ATOM 691 O O . GLU A 1 84 ? -16.451 0.582 27.814 1.00 95.56 84 GLU A O 1
ATOM 696 N N . LYS A 1 85 ? -15.870 2.104 26.262 1.00 96.25 85 LYS A N 1
ATOM 697 C CA . LYS A 1 85 ? -16.384 3.255 27.012 1.00 96.25 85 LYS A CA 1
ATOM 698 C C . LYS A 1 85 ? -17.897 3.159 27.211 1.00 96.25 85 LYS A C 1
ATOM 700 O O . LYS A 1 85 ? -18.375 3.362 28.330 1.00 96.25 85 LYS A O 1
ATOM 705 N N . MET A 1 86 ? -18.646 2.799 26.167 1.00 95.00 86 MET A N 1
ATOM 706 C CA . MET A 1 86 ? -20.095 2.590 26.246 1.00 95.00 86 MET A CA 1
ATOM 707 C C . MET A 1 86 ? -20.450 1.438 27.189 1.00 95.00 86 MET A C 1
ATOM 709 O O . MET A 1 86 ? -21.329 1.590 28.041 1.00 95.00 86 MET A O 1
ATOM 713 N N . LYS A 1 87 ? -19.734 0.311 27.107 1.00 96.62 87 LYS A N 1
ATOM 714 C CA . LYS A 1 87 ? -19.947 -0.844 27.990 1.00 96.62 87 LYS A CA 1
ATOM 715 C C . LYS A 1 87 ? -19.714 -0.482 29.458 1.00 96.62 87 LYS A C 1
ATOM 717 O O . LYS A 1 87 ? -20.541 -0.811 30.308 1.00 96.62 87 LYS A O 1
ATOM 722 N N . ARG A 1 88 ? -18.636 0.252 29.764 1.00 95.25 88 ARG A N 1
ATOM 723 C CA . ARG A 1 88 ? -18.345 0.734 31.128 1.00 95.25 88 ARG A CA 1
ATOM 724 C C . ARG A 1 88 ? -19.426 1.690 31.637 1.00 95.25 88 ARG A C 1
ATOM 726 O O . ARG A 1 88 ? -19.869 1.544 32.775 1.00 95.25 88 ARG A O 1
ATOM 733 N N . ALA A 1 89 ? -19.886 2.623 30.802 1.00 94.81 89 ALA A N 1
ATOM 734 C CA . ALA A 1 89 ? -20.956 3.553 31.162 1.00 94.81 89 ALA A CA 1
ATOM 735 C C . ALA A 1 89 ? -22.281 2.828 31.457 1.00 94.81 89 ALA A C 1
ATOM 737 O O . ALA A 1 89 ? -22.941 3.137 32.451 1.00 94.81 89 ALA A O 1
ATOM 738 N N . LYS A 1 90 ? -22.639 1.821 30.648 1.00 96.06 90 LYS A N 1
ATOM 739 C CA . LYS A 1 90 ? -23.843 1.002 30.853 1.00 96.06 90 LYS A CA 1
ATOM 740 C C . LYS A 1 90 ? -23.795 0.246 32.185 1.00 96.06 90 LYS A C 1
ATOM 742 O O . LYS A 1 90 ? -24.723 0.367 32.979 1.00 96.06 90 LYS A O 1
ATOM 747 N N . ILE A 1 91 ? -22.683 -0.435 32.479 1.00 94.62 91 ILE A N 1
ATOM 748 C CA . ILE A 1 91 ? -22.494 -1.163 33.747 1.00 94.62 91 ILE A CA 1
ATOM 749 C C . ILE A 1 91 ? -22.561 -0.211 34.950 1.00 94.62 91 ILE A C 1
ATOM 751 O O . ILE A 1 91 ? -23.180 -0.530 35.965 1.00 94.62 91 ILE A O 1
ATOM 755 N N . ALA A 1 92 ? -21.946 0.972 34.852 1.00 94.88 92 ALA A N 1
ATOM 756 C CA . ALA A 1 92 ? -21.982 1.961 35.926 1.00 94.88 92 ALA A CA 1
ATOM 757 C C . ALA A 1 92 ? -23.410 2.463 36.197 1.00 94.88 92 ALA A C 1
ATOM 759 O O . ALA A 1 92 ? -23.805 2.579 37.359 1.00 94.88 92 ALA A O 1
ATOM 760 N N . LYS A 1 93 ? -24.196 2.708 35.140 1.00 95.31 93 LYS A N 1
ATOM 761 C CA . LYS A 1 93 ? -25.597 3.129 35.256 1.00 95.31 93 LYS A CA 1
ATOM 762 C C . LYS A 1 93 ? -26.467 2.037 35.884 1.00 95.31 93 LYS A C 1
ATOM 764 O O . LYS A 1 93 ? -27.171 2.317 36.849 1.00 95.31 93 LYS A O 1
ATOM 769 N N . GLU A 1 94 ? -26.358 0.796 35.410 1.00 95.12 94 GLU A N 1
ATOM 770 C CA . GLU A 1 94 ? -27.099 -0.348 35.966 1.00 95.12 94 GLU A CA 1
ATOM 771 C C . GLU A 1 94 ? -26.755 -0.587 37.445 1.00 95.12 94 GLU A C 1
ATOM 773 O O . GLU A 1 94 ? -27.638 -0.834 38.269 1.00 95.12 94 GLU A O 1
ATOM 778 N N . LYS A 1 95 ? -25.475 -0.450 37.819 1.00 95.31 95 LYS A N 1
ATOM 779 C CA . LYS A 1 95 ? -25.036 -0.559 39.217 1.00 95.31 95 LYS A CA 1
ATOM 780 C C . LYS A 1 95 ? -25.609 0.564 40.087 1.00 95.31 95 LYS A C 1
ATOM 782 O O . LYS A 1 95 ? -26.052 0.293 41.203 1.00 95.31 95 LYS A O 1
ATOM 787 N N . ALA A 1 96 ? -25.621 1.801 39.589 1.00 93.12 96 ALA A N 1
ATOM 788 C CA . ALA A 1 96 ? -26.177 2.946 40.309 1.00 93.12 96 ALA A CA 1
ATOM 789 C C . ALA A 1 96 ? -27.699 2.827 40.505 1.00 93.12 96 ALA A C 1
ATOM 791 O O . ALA A 1 96 ? -28.207 3.139 41.583 1.00 93.12 96 ALA A O 1
ATOM 792 N N . GLU A 1 97 ? -28.428 2.338 39.497 1.00 93.38 97 GLU A N 1
ATOM 793 C CA . GLU A 1 97 ? -29.869 2.079 39.601 1.00 93.38 97 GLU A CA 1
ATOM 794 C C . GLU A 1 97 ? -30.172 0.959 40.606 1.00 93.38 97 GLU A C 1
ATOM 796 O O . GLU A 1 97 ? -31.045 1.130 41.460 1.00 93.38 97 GLU A O 1
ATOM 801 N N . ARG A 1 98 ? -29.394 -0.133 40.595 1.00 92.94 98 ARG A N 1
ATOM 802 C CA . ARG A 1 98 ? -29.530 -1.222 41.575 1.00 92.94 98 ARG A CA 1
ATOM 803 C C . ARG A 1 98 ? -29.279 -0.745 43.006 1.00 92.94 98 ARG A C 1
ATOM 805 O O . ARG A 1 98 ? -30.098 -1.006 43.883 1.00 92.94 98 ARG A O 1
ATOM 812 N N . GLU A 1 99 ? -28.205 0.011 43.244 1.00 91.19 99 GLU A N 1
ATOM 813 C CA . GLU A 1 99 ? -27.900 0.540 44.582 1.00 91.19 99 GLU A CA 1
ATOM 814 C C . GLU A 1 99 ? -28.978 1.532 45.064 1.00 91.19 99 GLU A C 1
ATOM 816 O O . GLU A 1 99 ? -29.334 1.545 46.245 1.00 91.19 99 GLU A O 1
ATOM 821 N N . LYS A 1 100 ? -29.558 2.337 44.159 1.00 92.56 100 LYS A N 1
ATOM 822 C CA . LYS A 1 100 ? -30.679 3.235 44.483 1.00 92.56 100 LYS A CA 1
ATOM 823 C C . LYS A 1 100 ? -31.929 2.452 44.895 1.00 92.56 100 LYS A C 1
ATOM 825 O O . LYS A 1 100 ? -32.550 2.814 45.896 1.00 92.56 100 LYS A O 1
ATOM 830 N N . LEU A 1 101 ? -32.282 1.392 44.165 1.00 90.25 101 LEU A N 1
ATOM 831 C CA . LEU A 1 101 ? -33.420 0.527 44.496 1.00 90.25 101 LEU A CA 1
ATOM 832 C C . LEU A 1 101 ? -33.205 -0.199 45.831 1.00 90.25 101 LEU A C 1
ATOM 834 O O . LEU A 1 101 ? -34.095 -0.183 46.678 1.00 90.25 101 LEU A O 1
ATOM 838 N N . GLU A 1 102 ? -32.013 -0.746 46.082 1.00 88.81 102 GLU A N 1
ATOM 839 C CA . GLU A 1 102 ? -31.687 -1.394 47.361 1.00 88.81 102 GLU A CA 1
ATOM 840 C C . GLU A 1 102 ? -31.792 -0.431 48.550 1.00 88.81 102 GLU A C 1
ATOM 842 O O . GLU A 1 102 ? -32.344 -0.790 49.593 1.00 88.81 102 GLU A O 1
ATOM 847 N N . ARG A 1 103 ? -31.309 0.812 48.404 1.00 85.75 103 ARG A N 1
ATOM 848 C CA . ARG A 1 103 ? -31.464 1.846 49.442 1.00 85.75 103 ARG A CA 1
ATOM 849 C C . ARG A 1 103 ? -32.932 2.191 49.683 1.00 85.75 103 ARG A C 1
ATOM 851 O O . ARG A 1 103 ? -33.336 2.329 50.835 1.00 85.75 103 ARG A O 1
ATOM 858 N N . GLN A 1 104 ? -33.739 2.295 48.625 1.00 85.38 104 GLN A N 1
ATOM 859 C CA . GLN A 1 104 ? -35.177 2.540 48.760 1.00 85.38 104 GLN A CA 1
ATOM 860 C C . GLN A 1 104 ? -35.898 1.378 49.454 1.00 85.38 104 GLN A C 1
ATOM 862 O O . GLN A 1 104 ? -36.714 1.629 50.338 1.00 85.38 104 GLN A O 1
ATOM 867 N N . HIS A 1 105 ? -35.577 0.126 49.118 1.00 82.88 105 HIS A N 1
ATOM 868 C CA . HIS A 1 105 ? -36.144 -1.051 49.783 1.00 82.88 105 HIS A CA 1
ATOM 869 C C . HIS A 1 105 ? -35.757 -1.124 51.264 1.00 82.88 105 HIS A C 1
ATOM 871 O O . HIS A 1 105 ? -36.632 -1.311 52.108 1.00 82.88 105 HIS A O 1
ATOM 877 N N . LYS A 1 106 ? -34.478 -0.903 51.603 1.00 78.50 106 LYS A N 1
ATOM 878 C CA . LYS A 1 106 ? -34.022 -0.850 53.004 1.00 78.50 106 LYS A CA 1
ATOM 879 C C . LYS A 1 106 ? -34.723 0.260 53.788 1.00 78.50 106 LYS A C 1
ATOM 881 O O . LYS A 1 106 ? -35.169 0.022 54.904 1.00 78.50 106 LYS A O 1
ATOM 886 N N . LYS A 1 107 ? -34.885 1.446 53.187 1.00 75.06 107 LYS A N 1
ATOM 887 C CA . LYS A 1 107 ? -35.616 2.562 53.802 1.00 75.06 107 LYS A CA 1
ATOM 888 C C . LYS A 1 107 ? -37.101 2.238 54.007 1.00 75.06 107 LYS A C 1
ATOM 890 O O . LYS A 1 107 ? -37.626 2.538 55.069 1.00 75.06 107 LYS A O 1
ATOM 895 N N . LYS A 1 108 ? -37.770 1.610 53.032 1.00 71.62 108 LYS A N 1
ATOM 896 C CA . LYS A 1 108 ? -39.175 1.179 53.168 1.00 71.62 108 LYS A CA 1
ATOM 897 C C . LYS A 1 108 ? -39.353 0.166 54.301 1.00 71.62 108 LYS A C 1
ATOM 899 O O . LYS A 1 108 ? -40.242 0.360 55.117 1.00 71.62 108 LYS A O 1
ATOM 904 N N . LYS A 1 109 ? -38.469 -0.834 54.408 1.00 64.75 109 LYS A N 1
ATOM 905 C CA . LYS A 1 109 ? -38.513 -1.836 55.488 1.00 64.75 109 LYS A CA 1
ATOM 906 C C . LYS A 1 109 ? -38.382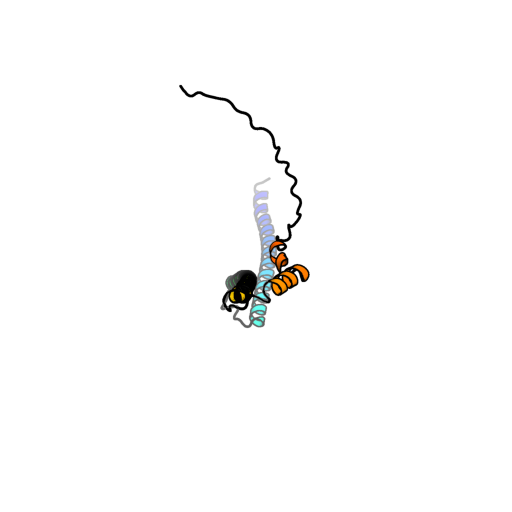 -1.215 56.888 1.00 64.75 109 LYS A C 1
ATOM 908 O O . LYS A 1 109 ? -38.978 -1.717 57.825 1.00 64.75 109 LYS A O 1
ATOM 913 N N . LEU A 1 110 ? -37.632 -0.119 57.025 1.00 61.12 110 LEU A N 1
ATOM 914 C CA . LEU A 1 110 ? -37.506 0.621 58.288 1.00 61.12 110 LEU A CA 1
ATOM 915 C C . LEU A 1 110 ? -38.724 1.510 58.599 1.00 61.12 110 LEU A C 1
ATOM 917 O O . LEU A 1 110 ? -38.978 1.794 59.761 1.00 61.12 110 LEU A O 1
ATOM 921 N N . ILE A 1 111 ? -39.459 1.975 57.582 1.00 57.53 111 ILE A N 1
ATOM 922 C CA . ILE A 1 111 ? -40.637 2.844 57.763 1.00 57.53 111 ILE A CA 1
ATOM 923 C C . ILE A 1 111 ? -41.902 2.023 58.060 1.00 57.53 111 ILE A C 1
ATOM 925 O O . ILE A 1 111 ? -42.779 2.523 58.757 1.00 57.53 111 ILE A O 1
ATOM 929 N N . ASP A 1 112 ? -41.989 0.775 57.589 1.00 52.06 112 ASP A N 1
ATOM 930 C CA . ASP A 1 112 ? -43.125 -0.124 57.873 1.00 52.06 112 ASP A CA 1
ATOM 931 C C . ASP A 1 112 ? -43.195 -0.582 59.344 1.00 52.06 112 ASP A C 1
ATOM 933 O O . ASP A 1 112 ? -44.217 -1.079 59.794 1.00 52.06 112 ASP A O 1
ATOM 937 N N . ILE A 1 113 ? -42.147 -0.313 60.131 1.00 53.19 113 ILE A N 1
ATOM 938 C CA . ILE A 1 113 ? -42.148 -0.450 61.599 1.00 53.19 113 ILE A CA 1
ATOM 939 C C . ILE A 1 113 ? -43.118 0.560 62.253 1.00 53.19 113 ILE A C 1
ATOM 941 O O . ILE A 1 113 ? -43.516 0.387 63.396 1.00 53.19 113 ILE A O 1
ATOM 945 N N . ASN 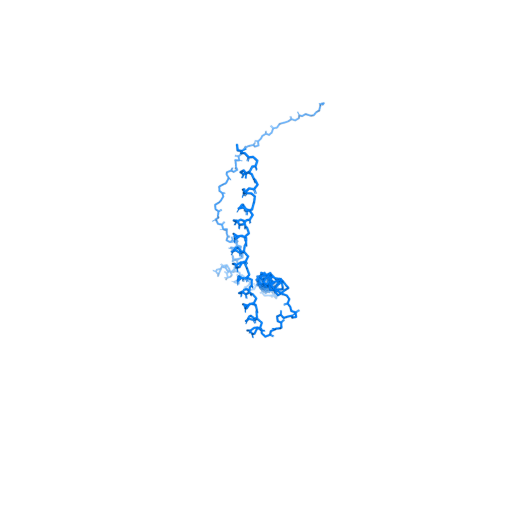A 1 114 ? -43.551 1.601 61.530 1.00 51.66 114 ASN A N 1
ATOM 946 C CA . ASN A 1 114 ? -44.460 2.622 62.060 1.00 51.66 114 ASN A CA 1
ATOM 947 C C . ASN A 1 114 ? -45.953 2.353 61.784 1.00 51.66 114 ASN A C 1
ATOM 949 O O . ASN A 1 114 ? -46.760 3.251 62.028 1.00 51.66 114 ASN A O 1
ATOM 953 N N . LYS A 1 115 ? -46.346 1.200 61.215 1.00 49.66 115 LYS A N 1
ATOM 954 C CA . LYS A 1 115 ? -47.760 0.927 60.872 1.00 49.66 115 LYS A CA 1
ATOM 955 C C . LYS A 1 115 ? -48.414 -0.268 61.560 1.00 49.66 115 LYS A C 1
ATOM 957 O O . LYS A 1 115 ? -49.640 -0.334 61.523 1.00 49.66 115 LYS A O 1
ATOM 962 N N . GLU A 1 116 ? -47.669 -1.142 62.225 1.00 47.75 116 GLU A N 1
ATOM 963 C CA . GLU A 1 116 ? -48.267 -2.171 63.081 1.00 47.75 116 GLU A CA 1
ATOM 964 C C . GLU A 1 116 ? -48.074 -1.765 64.541 1.00 47.75 116 GLU A C 1
ATOM 966 O O . GLU A 1 116 ? -46.959 -1.662 65.045 1.00 47.75 116 GLU A O 1
ATOM 971 N N . GLY A 1 117 ? -49.193 -1.407 65.169 1.00 51.59 117 GLY A N 1
ATOM 972 C CA . GLY A 1 117 ? -49.266 -0.869 66.518 1.00 51.59 117 GLY A CA 1
ATOM 973 C C . GLY A 1 117 ? -48.965 -1.903 67.594 1.00 51.59 117 GLY A C 1
ATOM 974 O O . GLY A 1 117 ? -49.890 -2.349 68.257 1.00 51.59 117 GLY A O 1
ATOM 975 N N . ASP A 1 118 ? -47.682 -2.194 67.795 1.00 52.25 118 ASP A N 1
ATOM 976 C CA . ASP A 1 118 ? -47.130 -2.684 69.059 1.00 52.25 118 ASP A CA 1
ATOM 977 C C . ASP A 1 118 ? -45.801 -1.954 69.323 1.00 52.25 118 ASP A C 1
ATOM 979 O O . ASP A 1 118 ? -44.738 -2.282 68.798 1.00 52.25 118 ASP A O 1
ATOM 983 N N . GLU A 1 119 ? -45.875 -0.892 70.130 1.00 54.16 119 GLU A N 1
ATOM 984 C CA . GLU A 1 119 ? -44.791 0.064 70.415 1.00 54.16 119 GLU A CA 1
ATOM 985 C C . GLU A 1 119 ? -43.637 -0.529 71.258 1.00 54.16 119 GLU A C 1
ATOM 987 O O . GLU A 1 119 ? -42.613 0.119 71.498 1.00 54.16 119 GLU A O 1
ATOM 992 N N . THR A 1 120 ? -43.745 -1.788 71.681 1.00 54.56 120 THR A N 1
ATOM 993 C CA . THR A 1 120 ? -42.727 -2.517 72.447 1.00 54.56 120 THR A CA 1
ATOM 994 C C . THR A 1 120 ? -41.698 -3.181 71.527 1.00 54.56 120 THR A C 1
ATOM 996 O O . THR A 1 120 ? -41.791 -4.365 71.227 1.00 54.56 120 THR A O 1
ATOM 999 N N . GLY A 1 121 ? -40.697 -2.426 71.068 1.00 61.50 121 GLY A N 1
ATOM 1000 C CA . GLY A 1 121 ? -39.551 -2.986 70.322 1.00 61.50 121 GLY A CA 1
ATOM 1001 C C . GLY A 1 121 ? -38.866 -2.014 69.360 1.00 61.50 121 GLY A C 1
ATOM 1002 O O . GLY A 1 121 ? -37.757 -2.266 68.879 1.00 61.50 121 GLY A O 1
ATOM 1003 N N . VAL A 1 122 ? -39.493 -0.858 69.121 1.00 66.50 122 VAL A N 1
ATOM 1004 C CA . VAL A 1 122 ? -38.925 0.220 68.299 1.00 66.50 122 VAL A CA 1
ATOM 1005 C C . VAL A 1 122 ? -37.673 0.805 68.958 1.00 66.50 122 VAL A C 1
ATOM 1007 O O . VAL A 1 122 ? -36.673 1.038 68.283 1.00 66.50 122 VAL A O 1
ATOM 1010 N N . MET A 1 123 ? -37.691 0.995 70.282 1.00 77.56 123 MET A N 1
ATOM 1011 C CA . MET A 1 123 ? -36.548 1.529 71.032 1.00 77.56 123 MET A CA 1
ATOM 1012 C C . MET A 1 123 ? -35.341 0.586 71.003 1.00 77.56 123 MET A C 1
ATOM 1014 O O . MET A 1 123 ? -34.230 1.042 70.740 1.00 77.56 123 MET A O 1
ATOM 1018 N N . ASP A 1 124 ? -35.557 -0.717 71.186 1.00 75.00 124 ASP A N 1
ATOM 1019 C CA . ASP A 1 124 ? -34.479 -1.711 71.143 1.00 75.00 124 ASP A CA 1
ATOM 1020 C C . ASP A 1 124 ? -33.881 -1.813 69.738 1.00 75.00 124 ASP A C 1
ATOM 1022 O O . ASP A 1 124 ? -32.663 -1.800 69.583 1.00 75.00 124 ASP A O 1
ATOM 1026 N N . SER A 1 125 ? -34.725 -1.765 68.703 1.00 76.12 125 SER A N 1
ATOM 1027 C CA . SER A 1 125 ? -34.274 -1.717 67.306 1.00 76.12 125 SER A CA 1
ATOM 1028 C C . SER A 1 125 ? -33.459 -0.450 66.993 1.00 76.12 125 SER A C 1
ATOM 1030 O O . SER A 1 125 ? -32.482 -0.496 66.241 1.00 76.12 125 SER A O 1
ATOM 1032 N N . LEU A 1 126 ? -33.824 0.702 67.573 1.00 76.88 126 LEU A N 1
ATOM 1033 C CA . LEU A 1 126 ? -33.075 1.958 67.434 1.00 76.88 126 LEU A CA 1
ATOM 1034 C C . LEU A 1 126 ? -31.732 1.913 68.175 1.00 76.88 126 LEU A C 1
ATOM 1036 O O . LEU A 1 126 ? -30.715 2.349 67.627 1.00 76.88 126 LEU A O 1
ATOM 1040 N N . LEU A 1 127 ? -31.710 1.373 69.395 1.00 77.94 127 LEU A N 1
ATOM 1041 C CA . LEU A 1 127 ? -30.492 1.207 70.188 1.00 77.94 127 LEU A CA 1
ATOM 1042 C C . LEU A 1 127 ? -29.537 0.202 69.538 1.00 77.94 127 LEU A C 1
ATOM 1044 O O . LEU A 1 127 ? -28.344 0.481 69.427 1.00 77.94 127 LEU A O 1
ATOM 1048 N N . GLU A 1 128 ? -30.052 -0.902 69.002 1.00 80.75 128 GLU A N 1
ATOM 1049 C CA . GLU A 1 128 ? -29.270 -1.881 68.250 1.00 80.75 128 GLU A CA 1
ATOM 1050 C C . GLU A 1 128 ? -28.688 -1.267 66.965 1.00 80.75 128 GLU A C 1
ATOM 1052 O O . GLU A 1 128 ? -27.515 -1.476 66.638 1.00 80.75 128 GLU A O 1
ATOM 1057 N N . ALA A 1 129 ? -29.450 -0.429 66.254 1.00 76.88 129 ALA A N 1
ATOM 1058 C CA . ALA A 1 129 ? -28.962 0.285 65.072 1.00 76.88 129 ALA A CA 1
ATOM 1059 C C . ALA A 1 129 ? -27.889 1.341 65.404 1.00 76.88 129 ALA A C 1
ATOM 1061 O O . ALA A 1 129 ? -26.980 1.573 64.597 1.00 76.88 129 ALA A O 1
ATOM 1062 N N . LEU A 1 130 ? -27.964 1.980 66.575 1.00 75.94 130 LEU A N 1
ATOM 1063 C CA . LEU A 1 130 ? -26.937 2.899 67.074 1.00 75.94 130 LEU A CA 1
ATOM 1064 C C . LEU A 1 130 ? -25.676 2.144 67.516 1.00 75.94 130 LEU A C 1
ATOM 1066 O O . LEU A 1 130 ? -24.573 2.534 67.132 1.00 75.94 130 LEU A O 1
ATOM 1070 N N . GLN A 1 131 ? -25.835 1.036 68.244 1.00 74.00 131 GLN A N 1
ATOM 1071 C CA . GLN A 1 131 ? -24.736 0.220 68.763 1.00 74.00 131 GLN A CA 1
ATOM 1072 C C . GLN A 1 131 ? -23.983 -0.528 67.655 1.00 74.00 131 GLN A C 1
ATOM 1074 O O . GLN A 1 131 ? -22.755 -0.510 67.618 1.00 74.00 131 GLN A O 1
ATOM 1079 N N . SER A 1 132 ? -24.698 -1.112 66.690 1.00 76.56 132 SER A N 1
ATOM 1080 C CA . SER A 1 132 ? -24.106 -1.721 65.485 1.00 76.56 132 SER A CA 1
ATOM 1081 C C . SER A 1 132 ? -23.527 -0.684 64.506 1.00 76.56 132 SER A C 1
ATOM 1083 O O . SER A 1 132 ? -22.873 -1.029 63.514 1.00 76.56 132 SER A O 1
ATOM 1085 N N . GLY A 1 133 ? -23.779 0.608 64.755 1.00 72.75 133 GLY A N 1
ATOM 1086 C CA . GLY A 1 133 ? -23.354 1.726 63.921 1.00 72.75 133 GLY A CA 1
ATOM 1087 C C . GLY A 1 133 ? -24.113 1.847 62.596 1.00 72.75 133 GLY A C 1
ATOM 1088 O O . GLY A 1 133 ? -23.742 2.678 61.763 1.00 72.75 133 GLY A O 1
ATOM 1089 N N . ALA A 1 134 ? -25.162 1.049 62.373 1.00 72.44 134 ALA A N 1
ATOM 1090 C CA . ALA A 1 134 ? -25.997 1.086 61.174 1.00 72.44 134 ALA A CA 1
ATOM 1091 C C . ALA A 1 134 ? -26.715 2.436 60.992 1.00 72.44 134 ALA A C 1
ATOM 1093 O O . ALA A 1 134 ? -26.784 2.933 59.866 1.00 72.44 134 ALA A O 1
ATOM 1094 N N . ALA A 1 135 ? -27.142 3.074 62.087 1.00 70.94 135 ALA A N 1
ATOM 1095 C CA . ALA A 1 135 ? -27.811 4.379 62.087 1.00 70.94 135 ALA A CA 1
ATOM 1096 C C . ALA A 1 135 ? -26.913 5.541 61.602 1.00 70.94 135 ALA A C 1
ATOM 1098 O O . ALA A 1 135 ? -27.405 6.556 61.117 1.00 70.94 135 ALA A O 1
ATOM 1099 N N . LEU A 1 136 ? -25.586 5.393 61.694 1.00 64.62 136 LEU A N 1
ATOM 1100 C CA . LEU A 1 136 ? -24.598 6.450 61.416 1.00 64.62 136 LEU A CA 1
ATOM 1101 C C . LEU A 1 136 ? -23.804 6.226 60.118 1.00 64.62 136 LEU A C 1
ATOM 1103 O O . LEU A 1 136 ? -22.957 7.047 59.751 1.00 64.62 136 LEU A O 1
ATOM 1107 N N . ARG A 1 137 ? -24.030 5.105 59.421 1.00 63.78 137 ARG A N 1
ATOM 1108 C CA . ARG A 1 137 ? -23.248 4.716 58.235 1.00 63.78 137 ARG A CA 1
ATOM 1109 C C . ARG A 1 137 ? -23.491 5.609 57.014 1.00 63.78 137 ARG A C 1
ATOM 1111 O O . ARG A 1 137 ? -22.589 5.718 56.184 1.00 63.78 137 ARG A O 1
ATOM 1118 N N . ASP A 1 138 ? -24.641 6.277 56.912 1.00 55.34 138 ASP A N 1
ATOM 1119 C CA . ASP A 1 138 ? -25.010 7.033 55.703 1.00 55.34 138 ASP A CA 1
ATOM 1120 C C . ASP A 1 138 ? -24.300 8.401 55.597 1.00 55.34 138 ASP A C 1
ATOM 1122 O O . ASP A 1 138 ? -23.940 8.842 54.507 1.00 55.34 138 ASP A O 1
ATOM 1126 N N . HIS A 1 139 ? -23.956 9.044 56.720 1.00 52.09 139 HIS A N 1
ATOM 1127 C CA . HIS A 1 139 ? -23.260 10.342 56.697 1.00 52.09 139 HIS A CA 1
ATOM 1128 C C . HIS A 1 139 ? -21.747 10.259 56.427 1.00 52.09 139 HIS A C 1
ATOM 1130 O O . HIS A 1 139 ? -21.120 11.280 56.133 1.00 52.09 139 HIS A O 1
ATOM 1136 N N . ARG A 1 140 ? -21.135 9.066 56.494 1.00 56.56 140 ARG A N 1
ATOM 1137 C CA . ARG A 1 140 ? -19.680 8.880 56.316 1.00 56.56 140 ARG A CA 1
ATOM 1138 C C . ARG A 1 140 ? -19.238 8.500 54.903 1.00 56.56 140 ARG A C 1
ATOM 1140 O O . ARG A 1 140 ? -18.045 8.315 54.684 1.00 56.56 140 ARG A O 1
ATOM 1147 N N . LYS A 1 141 ? -20.135 8.473 53.913 1.00 54.34 141 LYS A N 1
ATOM 1148 C CA . LYS A 1 141 ? -19.740 8.421 52.494 1.00 54.34 141 LYS A CA 1
ATOM 1149 C C . LYS A 1 141 ? -19.626 9.828 51.898 1.00 54.34 141 LYS A C 1
ATOM 1151 O O . LYS A 1 141 ? -20.289 10.163 50.923 1.00 54.34 141 LYS A O 1
ATOM 1156 N N . ARG A 1 142 ? -18.748 10.658 52.472 1.00 52.19 142 ARG A N 1
ATOM 1157 C CA . ARG A 1 142 ? -18.130 11.748 51.704 1.00 52.19 142 ARG A CA 1
ATOM 1158 C C . ARG A 1 142 ? -17.112 11.104 50.765 1.00 52.19 142 ARG A C 1
ATOM 1160 O O . ARG A 1 142 ? -16.269 10.336 51.215 1.00 52.19 142 ARG A O 1
ATOM 1167 N N . SER A 1 143 ? -17.241 11.386 49.475 1.00 46.34 143 SER A N 1
ATOM 1168 C CA . SER A 1 143 ? -16.348 10.957 48.396 1.00 46.34 143 SER A CA 1
ATOM 1169 C C . SER A 1 143 ? -14.868 11.083 48.791 1.00 46.34 143 SER A C 1
ATOM 1171 O O . SER A 1 143 ? -14.528 12.045 49.488 1.00 46.34 143 SER A O 1
ATOM 1173 N N . PRO A 1 144 ? -13.973 10.177 48.350 1.00 45.47 144 PRO A N 1
ATOM 1174 C CA . PRO A 1 144 ? -12.548 10.343 48.598 1.00 45.47 144 PRO A CA 1
ATOM 1175 C C . PRO A 1 144 ? -12.105 11.649 47.933 1.00 45.47 144 PRO A C 1
ATOM 1177 O O . PRO A 1 144 ? -12.171 11.790 46.713 1.00 45.47 144 PRO A O 1
ATOM 1180 N N . LYS A 1 145 ? -11.715 12.641 48.741 1.00 50.72 145 LYS A N 1
ATOM 1181 C CA . LYS A 1 145 ? -11.023 13.826 48.238 1.00 50.72 145 LYS A CA 1
ATOM 1182 C C . LYS A 1 145 ? -9.682 13.344 47.701 1.00 50.72 145 LYS A C 1
ATOM 1184 O O . LYS A 1 145 ? -8.815 12.946 48.474 1.00 50.72 145 LYS A O 1
ATOM 1189 N N . THR A 1 146 ? -9.534 13.353 46.384 1.00 41.75 146 THR A N 1
ATOM 1190 C CA . THR A 1 146 ? -8.233 13.328 45.724 1.00 41.75 146 THR A CA 1
ATOM 1191 C C . THR A 1 146 ? -7.468 14.560 46.202 1.00 41.75 146 THR A C 1
ATOM 1193 O O . THR A 1 146 ? -7.774 15.680 45.795 1.00 41.75 146 THR A O 1
ATOM 1196 N N . ASN A 1 147 ? -6.534 14.361 47.132 1.00 48.06 147 ASN A N 1
ATOM 1197 C CA . ASN A 1 147 ? -5.501 15.341 47.424 1.00 48.06 147 ASN A CA 1
ATOM 1198 C C . ASN A 1 147 ? -4.565 15.348 46.222 1.00 48.06 147 ASN A C 1
ATOM 1200 O O . ASN A 1 147 ? -3.665 14.518 46.145 1.00 48.06 147 ASN A O 1
ATOM 1204 N N . ASP A 1 148 ? -4.815 16.257 45.287 1.00 42.00 148 ASP A N 1
ATOM 1205 C CA . ASP A 1 148 ? -3.818 16.625 44.300 1.00 42.00 148 ASP A CA 1
ATOM 1206 C C . ASP A 1 148 ? -3.550 18.124 44.412 1.00 42.00 148 ASP A C 1
ATOM 1208 O O . ASP A 1 148 ? -4.464 18.951 44.507 1.00 42.00 148 ASP A O 1
ATOM 1212 N N . ASN A 1 149 ? -2.266 18.437 44.512 1.00 53.22 149 ASN A N 1
ATOM 1213 C CA . ASN A 1 149 ? -1.706 19.745 44.799 1.00 53.22 149 ASN A CA 1
ATOM 1214 C C . ASN A 1 149 ? -2.238 20.820 43.845 1.00 53.22 149 ASN A C 1
ATOM 1216 O O . ASN A 1 149 ? -1.858 20.858 42.678 1.00 53.22 149 ASN A O 1
ATOM 1220 N N . ARG A 1 150 ? -2.996 21.787 44.371 1.00 41.47 150 ARG A N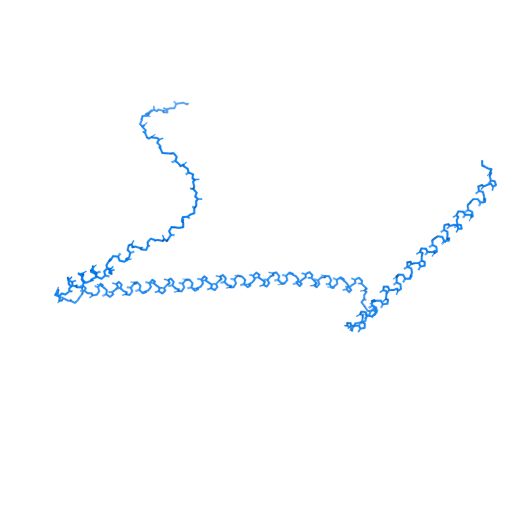 1
ATOM 1221 C CA . ARG A 1 150 ? -3.000 23.159 43.844 1.00 41.47 150 ARG A CA 1
ATOM 1222 C C . ARG A 1 150 ? -2.992 24.158 44.991 1.00 41.47 150 ARG A C 1
ATOM 1224 O O . ARG A 1 150 ? -4.031 24.582 45.488 1.00 41.47 150 ARG A O 1
ATOM 1231 N N . GLN A 1 151 ? -1.779 24.539 45.386 1.00 48.84 151 GLN A N 1
ATOM 1232 C CA . GLN A 1 151 ? -1.523 25.869 45.922 1.00 48.84 151 GLN A CA 1
ATOM 1233 C C . GLN A 1 151 ? -2.022 26.898 44.903 1.00 48.84 151 GLN A C 1
ATOM 1235 O O . GLN A 1 151 ? -1.432 27.027 43.838 1.00 48.84 151 GLN A O 1
ATOM 1240 N N . VAL A 1 152 ? -3.072 27.641 45.241 1.00 40.25 152 VAL A N 1
ATOM 1241 C CA . VAL A 1 152 ? -3.139 29.074 44.943 1.00 40.25 152 VAL A CA 1
ATOM 1242 C C . VAL A 1 152 ? -3.831 29.723 46.136 1.00 40.25 152 VAL A C 1
ATOM 1244 O O . VAL A 1 152 ? -4.991 29.435 46.434 1.00 40.25 152 VAL A O 1
ATOM 1247 N N . ALA A 1 153 ? -3.078 30.537 46.868 1.00 45.31 153 ALA A N 1
ATOM 1248 C CA . ALA A 1 153 ? -3.573 31.332 47.976 1.00 45.31 153 ALA A CA 1
ATOM 1249 C C . ALA A 1 153 ? -4.589 32.356 47.449 1.00 45.31 153 ALA A C 1
ATOM 1251 O O . ALA A 1 153 ? -4.242 33.229 46.660 1.00 45.31 153 ALA A O 1
ATOM 1252 N N . LEU A 1 154 ? -5.844 32.246 47.884 1.00 45.31 154 LEU A N 1
ATOM 1253 C CA . LEU A 1 154 ? -6.816 33.327 47.764 1.00 45.31 154 LEU A CA 1
ATOM 1254 C C . LEU A 1 154 ? -6.782 34.113 49.070 1.00 45.31 154 LEU A C 1
ATOM 1256 O O . LEU A 1 154 ? -7.254 33.647 50.110 1.00 45.31 154 LEU A O 1
ATOM 1260 N N . GLU A 1 155 ? -6.160 35.288 48.998 1.00 40.91 155 GLU A N 1
ATOM 1261 C CA . GLU A 1 155 ? -6.159 36.283 50.058 1.00 40.91 155 GLU A CA 1
ATOM 1262 C C . GLU A 1 155 ? -7.589 36.598 50.497 1.00 40.91 155 GLU A C 1
ATOM 1264 O O . GLU A 1 155 ? -8.482 36.897 49.704 1.00 40.91 155 GLU A O 1
ATOM 1269 N N . LYS A 1 156 ? -7.799 36.533 51.807 1.00 44.25 156 LYS A N 1
ATOM 1270 C CA . LYS A 1 156 ? -9.029 36.945 52.466 1.00 44.25 156 LYS A CA 1
ATOM 1271 C C . LYS A 1 156 ? -8.711 38.166 53.304 1.00 44.25 156 LYS A C 1
ATOM 1273 O O . LYS A 1 156 ? -7.952 38.018 54.259 1.00 44.25 156 LYS A O 1
ATOM 1278 N N . SER A 1 157 ? -9.333 39.310 52.997 1.00 41.91 157 SER A N 1
ATOM 1279 C CA . SER A 1 157 ? -9.670 40.434 53.906 1.00 41.91 157 SER A CA 1
ATOM 1280 C C . SER A 1 157 ? -9.887 41.711 53.077 1.00 41.91 157 SER A C 1
ATOM 1282 O O . SER A 1 157 ? -9.084 41.985 52.208 1.00 41.91 157 SER A O 1
ATOM 1284 N N . ARG A 1 158 ? -10.888 42.577 53.265 1.00 38.50 158 ARG A N 1
ATOM 1285 C CA . ARG A 1 158 ? -11.772 42.856 54.404 1.00 38.50 158 ARG A CA 1
ATOM 1286 C C . ARG A 1 158 ? -12.974 43.683 53.920 1.00 38.50 158 ARG A C 1
ATOM 1288 O O . ARG A 1 158 ? -12.837 44.563 53.082 1.00 38.50 158 ARG A O 1
ATOM 1295 N N . SER A 1 159 ? -14.127 43.428 54.530 1.00 51.53 159 SER A N 1
ATOM 1296 C CA . SER A 1 159 ? -15.304 44.303 54.532 1.00 51.53 159 SER A CA 1
ATOM 1297 C C . SER A 1 159 ? -15.034 45.573 55.348 1.00 51.53 159 SER A C 1
ATOM 1299 O O . SER A 1 159 ? -14.437 45.458 56.422 1.00 51.53 159 SER A O 1
ATOM 1301 N N . ARG A 1 160 ? -15.514 46.737 54.873 1.00 39.12 160 ARG A N 1
ATOM 1302 C CA . ARG A 1 160 ? -16.064 47.846 55.686 1.00 39.12 160 ARG A CA 1
ATOM 1303 C C . ARG A 1 160 ? -16.649 48.969 54.805 1.00 39.12 160 ARG A C 1
ATOM 1305 O O . ARG A 1 160 ? -15.913 49.713 54.186 1.00 39.12 160 ARG A O 1
ATOM 1312 N N . HIS A 1 161 ? -17.982 49.026 54.771 1.00 40.69 161 HIS A N 1
ATOM 1313 C CA . HIS A 1 161 ? -18.842 50.166 55.143 1.00 40.69 161 HIS A CA 1
ATOM 1314 C C . HIS A 1 161 ? -18.526 51.610 54.656 1.00 40.69 161 HIS A C 1
ATOM 1316 O O . HIS A 1 161 ? -17.425 52.103 54.858 1.00 40.69 161 HIS A O 1
ATOM 1322 N N . HIS A 1 162 ? -19.607 52.308 54.247 1.00 36.25 162 HIS A N 1
ATOM 1323 C CA . HIS A 1 162 ? -19.775 53.717 53.802 1.00 36.25 162 HIS A CA 1
ATOM 1324 C C . HIS A 1 162 ? -19.498 53.949 52.311 1.00 36.25 162 HIS A C 1
ATOM 1326 O O . HIS A 1 162 ? -18.509 53.474 51.789 1.00 36.25 162 HIS A O 1
ATOM 1332 N N . GLY A 1 163 ? -20.299 54.669 51.530 1.00 37.97 163 GLY A N 1
ATOM 1333 C CA . GLY A 1 163 ? -21.479 55.486 51.780 1.00 37.97 163 GLY A CA 1
ATOM 1334 C C . GLY A 1 163 ? -21.637 56.420 50.571 1.00 37.97 163 GLY A C 1
ATOM 1335 O O . GLY A 1 163 ? -20.665 57.039 50.171 1.00 37.97 163 GLY A O 1
ATOM 1336 N N . ARG A 1 164 ? -22.842 56.464 49.989 1.00 37.88 164 ARG A N 1
ATOM 1337 C CA . ARG A 1 164 ? -23.453 57.566 49.212 1.00 37.88 164 ARG A CA 1
ATOM 1338 C C . ARG A 1 164 ? -22.579 58.360 48.205 1.00 37.88 164 ARG A C 1
ATOM 1340 O O . ARG A 1 164 ? -21.787 59.199 48.602 1.00 37.88 164 ARG A O 1
ATOM 1347 N N . MET A 1 165 ? -22.908 58.249 46.915 1.00 36.84 165 MET A N 1
ATOM 1348 C CA . MET A 1 165 ? -23.527 59.302 46.073 1.00 36.84 165 MET A CA 1
ATOM 1349 C C . MET A 1 165 ? -23.192 59.101 44.583 1.00 36.84 165 MET A C 1
ATOM 1351 O O . MET A 1 165 ? -22.045 58.918 44.199 1.00 36.84 165 MET A O 1
ATOM 1355 N N . VAL A 1 166 ? -24.238 59.157 43.763 1.00 42.25 166 VAL A N 1
ATOM 1356 C CA . VAL A 1 166 ? -24.239 59.427 42.312 1.00 42.25 166 VAL A CA 1
ATOM 1357 C C . VAL A 1 166 ? -24.825 60.848 42.152 1.00 42.25 166 VAL A C 1
ATOM 1359 O O . VAL A 1 166 ? -25.438 61.313 43.120 1.00 42.25 166 VAL A O 1
ATOM 1362 N N . PRO A 1 167 ? -24.895 61.477 40.965 1.00 54.81 167 PRO A N 1
ATOM 1363 C CA . PRO A 1 167 ? -24.046 61.468 39.759 1.00 54.81 167 PRO A CA 1
ATOM 1364 C C . PRO A 1 167 ? -23.627 62.912 39.361 1.00 54.81 167 PRO A C 1
ATOM 1366 O O . PRO A 1 167 ? -24.146 63.870 39.925 1.00 54.81 167 PRO A O 1
ATOM 1369 N N . VAL A 1 168 ? -22.765 63.067 38.347 1.00 40.53 168 VAL A N 1
ATOM 1370 C CA . VAL A 1 168 ? -23.101 63.664 37.028 1.00 40.53 168 VAL A CA 1
ATOM 1371 C C . VAL A 1 168 ? -22.242 62.953 35.992 1.00 40.53 168 VAL A C 1
ATOM 1373 O O . VAL A 1 168 ? -21.036 62.783 36.274 1.00 40.53 168 VAL A O 1
#